Protein AF-A0A832MGA2-F1 (afdb_monomer_lite)

Secondary structure (DSSP, 8-state):
------PPPP--------------B--------SHHHHHHHHHHTT-SEEEPP---TT-HHHHHHHHHHHHHTT-EEEE----S-TT-

Structure (mmCIF, N/CA/C/O backbone):
data_AF-A0A832MGA2-F1
#
_entry.id   AF-A0A832MGA2-F1
#
loop_
_atom_site.group_PDB
_atom_site.id
_atom_site.type_symbol
_atom_site.label_atom_id
_atom_site.label_alt_id
_atom_site.label_comp_id
_atom_site.label_asym_id
_atom_site.label_entity_id
_atom_site.label_seq_id
_atom_site.pdbx_PDB_ins_code
_atom_site.Cartn_x
_atom_site.Cartn_y
_atom_site.Cartn_z
_atom_site.occupancy
_atom_site.B_iso_or_equiv
_atom_site.auth_seq_id
_atom_site.auth_comp_id
_atom_site.auth_asym_id
_atom_site.auth_atom_id
_atom_site.pdbx_PDB_model_num
ATOM 1 N N . MET A 1 1 ? -14.836 -33.621 45.802 1.00 43.16 1 MET A N 1
ATOM 2 C CA . MET A 1 1 ? -14.624 -32.173 45.596 1.00 43.16 1 MET A CA 1
ATOM 3 C C . MET A 1 1 ? -14.470 -31.940 44.095 1.00 43.16 1 MET A C 1
ATOM 5 O O . MET A 1 1 ? -13.361 -31.989 43.587 1.00 43.16 1 MET A O 1
ATOM 9 N N . GLY A 1 2 ? -15.585 -31.864 43.362 1.00 40.41 2 GLY A N 1
ATOM 10 C CA . GLY A 1 2 ? -15.595 -31.699 41.904 1.00 40.41 2 GLY A CA 1
ATOM 11 C C . GLY A 1 2 ? -15.957 -30.260 41.561 1.00 40.41 2 GLY A C 1
ATOM 12 O O . GLY A 1 2 ? -16.995 -29.776 41.999 1.00 40.41 2 GLY A O 1
ATOM 13 N N . ILE A 1 3 ? -15.081 -29.571 40.839 1.00 51.28 3 ILE A N 1
ATOM 14 C CA . ILE A 1 3 ? -15.298 -28.200 40.371 1.00 51.28 3 ILE A CA 1
ATOM 15 C C . ILE A 1 3 ? -16.197 -28.222 39.131 1.00 51.28 3 ILE A C 1
ATOM 17 O O . ILE A 1 3 ? -15.837 -28.781 38.098 1.00 51.28 3 ILE A O 1
ATOM 21 N N . ILE A 1 4 ? -17.381 -27.622 39.249 1.00 46.31 4 ILE A N 1
ATOM 22 C CA . ILE A 1 4 ? -18.289 -27.351 38.132 1.00 46.31 4 ILE A CA 1
ATOM 23 C C . ILE A 1 4 ? -17.777 -26.081 37.445 1.00 46.31 4 ILE A C 1
ATOM 25 O O . ILE A 1 4 ? -17.751 -25.015 38.056 1.00 46.31 4 ILE A O 1
ATOM 29 N N . SER A 1 5 ? -17.342 -26.201 36.190 1.00 52.34 5 SER A N 1
ATOM 30 C CA . SER A 1 5 ? -16.998 -25.053 35.346 1.00 52.34 5 SER A CA 1
ATOM 31 C C . SER A 1 5 ? -18.283 -24.419 34.808 1.00 52.34 5 SER A C 1
ATOM 33 O O . SER A 1 5 ? -19.112 -25.105 34.210 1.00 52.34 5 SER A O 1
ATOM 35 N N . ILE A 1 6 ? -18.468 -23.122 35.051 1.00 54.38 6 ILE A N 1
ATOM 36 C CA . ILE A 1 6 ? -19.629 -22.343 34.608 1.00 54.38 6 ILE A CA 1
ATOM 37 C C . ILE A 1 6 ? -19.322 -21.815 33.203 1.00 54.38 6 ILE A C 1
ATOM 39 O O . ILE A 1 6 ? -18.408 -21.012 33.021 1.00 54.38 6 ILE A O 1
ATOM 43 N N . GLY A 1 7 ? -20.069 -22.283 32.202 1.00 46.78 7 GLY A N 1
ATOM 44 C CA . GLY A 1 7 ? -19.983 -21.780 30.832 1.00 46.78 7 GLY A CA 1
ATOM 45 C C . GLY A 1 7 ? -20.524 -20.353 30.729 1.00 46.78 7 GLY A C 1
ATOM 46 O O . GLY A 1 7 ? -21.649 -20.081 31.144 1.00 46.78 7 GLY A O 1
ATOM 47 N N . ALA A 1 8 ? -19.729 -19.441 30.169 1.00 53.44 8 ALA A N 1
ATOM 48 C CA . ALA A 1 8 ? -20.155 -18.079 29.872 1.00 53.44 8 ALA A CA 1
ATOM 49 C C . ALA A 1 8 ? -21.003 -18.060 28.589 1.00 53.44 8 ALA A C 1
ATOM 51 O O . ALA A 1 8 ? -20.524 -18.417 27.512 1.00 53.44 8 ALA A O 1
ATOM 52 N N . ALA A 1 9 ? -22.262 -17.637 28.701 1.00 51.34 9 ALA A N 1
ATOM 53 C CA . ALA A 1 9 ? -23.118 -17.362 27.555 1.00 51.34 9 ALA A CA 1
ATOM 54 C C . ALA A 1 9 ? -22.677 -16.047 26.890 1.00 51.34 9 ALA A C 1
ATOM 56 O O . ALA A 1 9 ? -22.731 -14.982 27.506 1.00 51.34 9 ALA A O 1
ATOM 57 N N . ALA A 1 10 ? -22.229 -16.120 25.635 1.00 51.94 10 ALA A N 1
ATOM 58 C CA . ALA A 1 10 ? -21.947 -14.943 24.824 1.00 51.94 10 ALA A CA 1
ATOM 59 C C . ALA A 1 10 ? -23.266 -14.241 24.459 1.00 51.94 10 ALA A C 1
ATOM 61 O O . ALA A 1 10 ? -24.164 -14.846 23.875 1.00 51.94 10 ALA A O 1
ATOM 62 N N . SER A 1 11 ? -23.379 -12.966 24.829 1.00 55.06 11 SER A N 1
ATOM 63 C CA . SER A 1 11 ? -24.516 -12.109 24.491 1.00 55.06 11 SER A CA 1
ATOM 64 C C . SER A 1 11 ? -24.592 -11.906 22.975 1.00 55.06 11 SER A C 1
ATOM 66 O O . SER A 1 11 ? -23.693 -11.316 22.375 1.00 55.06 11 SER A O 1
ATOM 68 N N . ALA A 1 12 ? -25.671 -12.392 22.360 1.00 56.69 12 ALA A N 1
ATOM 69 C CA . ALA A 1 12 ? -26.024 -12.103 20.977 1.00 56.69 12 ALA A CA 1
ATOM 70 C C . ALA A 1 12 ? -26.596 -10.680 20.882 1.00 56.69 12 ALA A C 1
ATOM 72 O O . ALA A 1 12 ? -27.808 -10.475 20.827 1.00 56.69 12 ALA A O 1
ATOM 73 N N . LEU A 1 13 ? -25.717 -9.679 20.882 1.00 54.75 13 LEU A N 1
ATOM 74 C CA . LEU A 1 13 ? -26.073 -8.360 20.373 1.00 54.75 13 LEU A CA 1
ATOM 75 C C . LEU A 1 13 ? -26.135 -8.473 18.849 1.00 54.75 13 LEU A C 1
ATOM 77 O O . LEU A 1 13 ? -25.132 -8.765 18.200 1.00 54.75 13 LEU A O 1
ATOM 81 N N . GLY A 1 14 ? -27.344 -8.323 18.305 1.00 50.84 14 GLY A N 1
ATOM 82 C CA . GLY A 1 14 ? -27.610 -8.405 16.874 1.00 50.84 14 GLY A CA 1
ATOM 83 C C . GLY A 1 14 ? -26.662 -7.513 16.077 1.00 50.84 14 GLY A C 1
ATOM 84 O O . GLY A 1 14 ? -26.449 -6.350 16.422 1.00 50.84 14 GLY A O 1
ATOM 85 N N . ALA A 1 15 ? -26.084 -8.080 15.020 1.00 60.47 15 ALA A N 1
ATOM 86 C CA . ALA A 1 15 ? -25.224 -7.353 14.106 1.00 60.47 15 ALA A CA 1
ATOM 87 C C . ALA A 1 15 ? -26.034 -6.232 13.444 1.00 60.47 15 ALA A C 1
ATOM 89 O O . ALA A 1 15 ? -26.998 -6.481 12.719 1.00 60.47 15 ALA A O 1
ATOM 90 N N . VAL A 1 16 ? -25.644 -4.987 13.707 1.00 62.50 16 VAL A N 1
ATOM 91 C CA . VAL A 1 16 ? -26.004 -3.875 12.832 1.00 62.50 16 VAL A CA 1
ATOM 92 C C . VAL A 1 16 ? -25.319 -4.165 11.503 1.00 62.50 16 VAL A C 1
ATOM 94 O O . VAL A 1 16 ? -24.095 -4.106 11.420 1.00 62.50 16 VAL A O 1
ATOM 97 N N . GLU A 1 17 ? -26.099 -4.509 10.479 1.00 61.38 17 GLU A N 1
ATOM 98 C CA . GLU A 1 17 ? -25.631 -4.525 9.094 1.00 61.38 17 GLU A CA 1
ATOM 99 C C . GLU A 1 17 ? -25.228 -3.093 8.737 1.00 61.38 17 GLU A C 1
ATOM 101 O O . GLU A 1 17 ? -26.055 -2.247 8.376 1.00 61.38 17 GLU A O 1
ATOM 106 N N . THR A 1 18 ? -23.946 -2.784 8.916 1.00 62.22 18 THR A N 1
ATOM 107 C CA . THR A 1 18 ? -23.388 -1.527 8.453 1.00 62.22 18 THR A CA 1
ATOM 108 C C . THR A 1 18 ? -23.483 -1.552 6.932 1.00 62.22 18 THR A C 1
ATOM 110 O O . THR A 1 18 ? -22.825 -2.341 6.255 1.00 62.22 18 THR A O 1
ATOM 113 N N . ARG A 1 19 ? -24.322 -0.681 6.351 1.00 63.78 19 ARG A N 1
ATOM 114 C CA . ARG A 1 19 ? -24.122 -0.284 4.950 1.00 63.78 19 ARG A CA 1
ATOM 115 C C . ARG A 1 19 ? -22.653 0.109 4.852 1.00 63.78 19 ARG A C 1
ATOM 117 O O . ARG A 1 19 ? -22.241 0.975 5.618 1.00 63.78 19 ARG A O 1
ATOM 124 N N . GLY A 1 20 ? -21.893 -0.603 4.015 1.00 73.56 20 GLY A N 1
ATOM 125 C CA . GLY A 1 20 ? -20.434 -0.674 4.116 1.00 73.56 20 GLY A CA 1
ATOM 126 C C . GLY A 1 20 ? -19.797 0.667 4.471 1.00 73.56 20 GLY A C 1
ATOM 127 O O . GLY A 1 20 ? -19.965 1.646 3.745 1.00 73.56 20 GLY A O 1
ATOM 128 N N . GLU A 1 21 ? -19.108 0.714 5.610 1.00 85.06 21 GLU A N 1
ATOM 129 C CA . GLU A 1 21 ? -18.414 1.918 6.060 1.00 85.06 21 GLU A CA 1
ATOM 130 C C . GLU A 1 21 ? -17.430 2.390 4.984 1.00 85.06 21 GLU A C 1
ATOM 132 O O . GLU A 1 21 ? -16.675 1.590 4.416 1.00 85.06 21 GLU A O 1
ATOM 137 N N . ILE A 1 22 ? -17.416 3.699 4.713 1.00 91.56 22 ILE A N 1
ATOM 138 C CA . ILE A 1 22 ? -16.447 4.285 3.785 1.00 91.56 22 ILE A CA 1
ATOM 139 C C . ILE A 1 22 ? -15.046 4.110 4.379 1.00 91.56 22 ILE A C 1
ATOM 141 O O . ILE A 1 22 ? -14.756 4.569 5.484 1.00 91.56 22 ILE A O 1
ATOM 145 N N . ARG A 1 23 ? -14.156 3.457 3.626 1.00 94.19 23 ARG A N 1
ATOM 146 C CA . ARG A 1 23 ? -12.740 3.317 3.980 1.00 94.19 23 ARG A CA 1
ATOM 147 C C . ARG A 1 23 ? -11.988 4.570 3.552 1.00 94.19 23 ARG A C 1
ATOM 149 O O . ARG A 1 23 ? -11.766 4.774 2.363 1.00 94.19 23 ARG A O 1
ATOM 156 N N . LEU A 1 24 ? -11.595 5.393 4.519 1.00 95.31 24 LEU A N 1
ATOM 157 C CA . LEU A 1 24 ? -10.758 6.564 4.262 1.00 95.31 24 LEU A CA 1
ATOM 158 C C . LEU A 1 24 ? -9.285 6.158 4.137 1.00 95.31 24 LEU A C 1
ATOM 160 O O . LEU A 1 24 ? -8.806 5.261 4.843 1.00 95.31 24 LEU A O 1
ATOM 164 N N . GLY A 1 25 ? -8.584 6.826 3.226 1.00 95.50 25 GLY A N 1
ATOM 165 C CA . GLY A 1 25 ? -7.183 6.577 2.915 1.00 95.50 25 GLY A CA 1
ATOM 166 C C . GLY A 1 25 ? -6.457 7.830 2.454 1.00 95.50 25 GLY A C 1
ATOM 167 O O . GLY A 1 25 ? -7.071 8.870 2.218 1.00 95.50 25 GLY A O 1
ATOM 168 N N . GLY A 1 26 ? -5.141 7.706 2.337 1.00 93.31 26 GLY A N 1
ATOM 169 C CA . GLY A 1 26 ? -4.247 8.767 1.897 1.00 93.31 26 GLY A CA 1
ATOM 170 C C . GLY A 1 26 ? -2.784 8.317 1.936 1.00 93.31 26 GLY A C 1
ATOM 171 O O . GLY A 1 26 ? -2.499 7.174 2.311 1.00 93.31 26 GLY A O 1
ATOM 172 N N . PRO A 1 27 ? -1.844 9.202 1.570 1.00 92.44 27 PRO A N 1
ATOM 173 C CA . PRO A 1 27 ? -0.422 8.888 1.581 1.00 92.44 27 PRO A CA 1
ATOM 174 C C . PRO A 1 27 ? 0.079 8.679 3.017 1.00 92.44 27 PRO A C 1
ATOM 176 O O . PRO A 1 27 ? -0.192 9.488 3.903 1.00 92.44 27 PRO A O 1
ATOM 179 N N . SER A 1 28 ? 0.847 7.609 3.245 1.00 92.62 28 SER A N 1
ATOM 180 C CA . SER A 1 28 ? 1.488 7.348 4.544 1.00 92.62 28 SER A CA 1
ATOM 181 C C . SER A 1 28 ? 2.855 8.019 4.712 1.00 92.62 28 SER A C 1
ATOM 183 O O . SER A 1 28 ? 3.390 8.027 5.817 1.00 92.62 28 SER A O 1
ATOM 185 N N . PHE A 1 29 ? 3.431 8.551 3.623 1.00 91.06 29 PHE A N 1
ATOM 186 C CA . PHE A 1 29 ? 4.782 9.135 3.549 1.00 91.06 29 PHE A CA 1
ATOM 187 C C . PHE A 1 29 ? 5.912 8.230 4.088 1.00 91.06 29 PHE A C 1
ATOM 189 O O . PHE A 1 29 ? 7.020 8.698 4.343 1.00 91.06 29 PHE A O 1
ATOM 196 N N . SER A 1 30 ? 5.645 6.930 4.255 1.00 92.31 30 SER A N 1
ATOM 197 C CA . SER A 1 30 ? 6.640 5.947 4.676 1.00 92.31 30 SER A CA 1
ATOM 198 C C . SER A 1 30 ? 7.574 5.593 3.523 1.00 92.31 30 SER A C 1
ATOM 200 O O . SER A 1 30 ? 7.120 5.338 2.409 1.00 92.31 30 SER A O 1
ATOM 202 N N . ASN A 1 31 ? 8.870 5.499 3.822 1.00 91.00 31 ASN A N 1
ATOM 203 C CA . ASN A 1 31 ? 9.896 5.009 2.897 1.00 91.00 31 ASN A CA 1
ATOM 204 C C . ASN A 1 31 ? 10.212 3.517 3.111 1.00 91.00 31 ASN A C 1
ATOM 206 O O . ASN A 1 31 ? 11.227 3.026 2.617 1.00 91.00 31 ASN A O 1
ATOM 210 N N . ALA A 1 32 ? 9.387 2.803 3.885 1.00 93.38 32 ALA A N 1
ATOM 211 C CA . ALA A 1 32 ? 9.573 1.379 4.128 1.00 93.38 32 ALA A CA 1
ATOM 212 C C . ALA A 1 32 ? 9.481 0.583 2.819 1.00 93.38 32 ALA A C 1
ATOM 214 O O . ALA A 1 32 ? 8.604 0.815 1.987 1.00 93.38 32 ALA A O 1
ATOM 215 N N . ALA A 1 33 ? 10.389 -0.374 2.643 1.00 92.19 33 ALA A N 1
ATOM 216 C CA . ALA A 1 33 ? 10.352 -1.293 1.508 1.00 92.19 33 ALA A CA 1
ATOM 217 C C . ALA A 1 33 ? 9.575 -2.576 1.827 1.00 92.19 33 ALA A C 1
ATOM 219 O O . ALA A 1 33 ? 9.102 -3.240 0.900 1.00 92.19 33 ALA A O 1
ATOM 220 N N . ASP A 1 34 ? 9.476 -2.916 3.114 1.00 96.94 34 ASP A N 1
ATOM 221 C CA . ASP A 1 34 ? 8.816 -4.117 3.597 1.00 96.94 34 ASP A CA 1
ATOM 222 C C . ASP A 1 34 ? 7.278 -3.979 3.522 1.00 96.94 34 ASP A C 1
ATOM 224 O O . ASP A 1 34 ? 6.721 -2.967 3.968 1.00 96.94 34 ASP A O 1
ATOM 228 N N . PRO A 1 35 ? 6.567 -4.970 2.950 1.00 97.38 35 PRO A N 1
ATOM 229 C CA . PRO A 1 35 ? 5.109 -4.964 2.856 1.00 97.38 35 PRO A CA 1
ATOM 230 C C . PRO A 1 35 ? 4.364 -4.773 4.183 1.00 97.38 35 PRO A C 1
ATOM 232 O O . PRO A 1 35 ? 3.355 -4.063 4.215 1.00 97.38 35 PRO A O 1
ATOM 235 N N . GLU A 1 36 ? 4.840 -5.390 5.267 1.00 97.94 36 GLU A N 1
ATOM 236 C CA . GLU A 1 36 ? 4.206 -5.324 6.586 1.00 97.94 36 GLU A CA 1
ATOM 237 C C . GLU A 1 36 ? 4.357 -3.920 7.171 1.00 97.94 36 GLU A C 1
ATOM 239 O O . GLU A 1 36 ? 3.383 -3.319 7.630 1.00 97.94 36 GLU A O 1
ATOM 244 N N . GLU A 1 37 ? 5.562 -3.359 7.098 1.00 98.00 37 GLU A N 1
ATOM 245 C CA . GLU A 1 37 ? 5.832 -1.996 7.552 1.00 98.00 37 GLU A CA 1
ATOM 246 C C . GLU A 1 37 ? 5.005 -0.954 6.785 1.00 98.00 37 GLU A C 1
ATOM 248 O O . GLU A 1 37 ? 4.494 -0.003 7.386 1.00 98.00 37 GLU A O 1
ATOM 253 N N . LEU A 1 38 ? 4.812 -1.146 5.475 1.00 97.38 38 LEU A N 1
ATOM 254 C CA . LEU A 1 38 ? 3.969 -0.282 4.647 1.00 97.38 38 LEU A CA 1
ATOM 255 C C . LEU A 1 38 ? 2.492 -0.336 5.054 1.00 97.38 38 LEU A C 1
ATOM 257 O O . LEU A 1 38 ? 1.851 0.713 5.182 1.00 97.38 38 LEU A O 1
ATOM 261 N N . ALA A 1 39 ? 1.940 -1.527 5.280 1.00 97.69 39 ALA A N 1
ATOM 262 C CA . ALA A 1 39 ? 0.559 -1.682 5.733 1.00 97.69 39 ALA A CA 1
ATOM 263 C C . ALA A 1 39 ? 0.361 -1.081 7.139 1.00 97.69 39 ALA A C 1
ATOM 265 O O . ALA A 1 39 ? -0.583 -0.319 7.377 1.00 97.69 39 ALA A O 1
ATOM 266 N N . LEU A 1 40 ? 1.305 -1.334 8.052 1.00 97.75 40 LEU A N 1
ATOM 267 C CA . LEU A 1 40 ? 1.307 -0.769 9.401 1.00 97.75 40 LEU A CA 1
ATOM 268 C C . LEU A 1 40 ? 1.401 0.759 9.403 1.00 97.75 40 LEU A C 1
ATOM 270 O O . LEU A 1 40 ? 0.779 1.397 10.252 1.00 97.75 40 LEU A O 1
ATOM 274 N N . ALA A 1 41 ? 2.142 1.365 8.473 1.00 97.69 41 ALA A N 1
ATOM 275 C CA . ALA A 1 41 ? 2.219 2.821 8.359 1.00 97.69 41 ALA A CA 1
ATOM 276 C C . ALA A 1 41 ? 0.841 3.448 8.083 1.00 97.69 41 ALA A C 1
ATOM 278 O O . ALA A 1 41 ? 0.474 4.421 8.739 1.00 97.69 41 ALA A O 1
ATOM 279 N N . HIS A 1 42 ? 0.040 2.857 7.190 1.00 97.81 42 HIS A N 1
ATOM 280 C CA . HIS A 1 42 ? -1.334 3.310 6.937 1.00 97.81 42 HIS A CA 1
ATOM 281 C C . HIS A 1 42 ? -2.235 3.072 8.154 1.00 97.81 42 HIS A C 1
ATOM 283 O O . HIS A 1 42 ? -2.986 3.961 8.557 1.00 97.81 42 HIS A O 1
ATOM 289 N N . LYS A 1 43 ? -2.106 1.905 8.798 1.00 96.88 43 LYS A N 1
ATOM 290 C CA . LYS A 1 43 ? -2.892 1.566 9.988 1.00 96.88 43 LYS A CA 1
ATOM 291 C C . LYS A 1 43 ? -2.650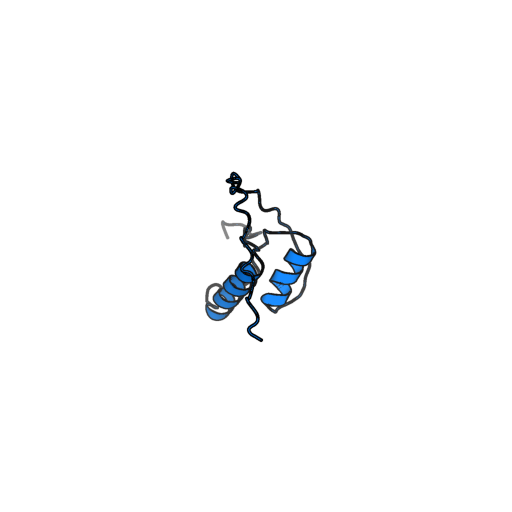 2.535 11.148 1.00 96.88 43 LYS A C 1
ATOM 293 O O . LYS A 1 43 ? -3.605 2.937 11.808 1.00 96.88 43 LYS A O 1
ATOM 298 N N . LYS A 1 44 ? -1.396 2.942 11.377 1.00 97.19 44 LYS A N 1
ATOM 299 C CA . LYS A 1 44 ? -1.007 3.916 12.417 1.00 97.19 44 LYS A CA 1
ATOM 300 C C . LYS A 1 44 ? -1.657 5.289 12.225 1.00 97.19 44 LYS A C 1
ATOM 302 O O . LYS A 1 44 ? -1.869 5.988 13.208 1.00 97.19 44 LYS A O 1
ATOM 307 N N . LEU A 1 45 ? -1.996 5.654 10.989 1.00 96.50 45 LEU A N 1
ATOM 308 C CA . LEU A 1 45 ? -2.701 6.896 10.656 1.00 96.50 45 LEU A CA 1
ATOM 309 C C . LEU A 1 45 ? -4.231 6.769 10.767 1.00 96.50 45 LEU A C 1
ATOM 311 O O . LEU A 1 45 ? -4.944 7.736 10.521 1.00 96.50 45 LEU A O 1
ATOM 315 N N . GLY A 1 46 ? -4.751 5.590 11.123 1.00 96.38 46 GLY A N 1
ATOM 316 C CA . GLY A 1 46 ? -6.189 5.316 11.169 1.00 96.38 46 GLY A CA 1
ATOM 317 C C . GLY A 1 46 ? -6.811 5.037 9.799 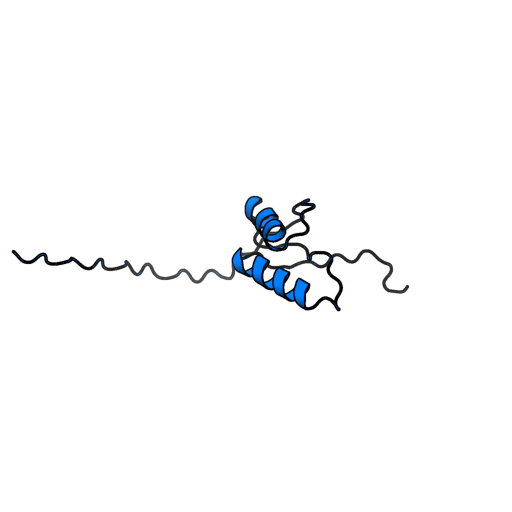1.00 96.38 46 GLY A C 1
ATOM 318 O O . GLY A 1 46 ? -8.031 4.912 9.698 1.00 96.38 46 GLY A O 1
ATOM 319 N N . TYR A 1 47 ? -6.000 4.910 8.747 1.00 97.38 47 TYR A N 1
ATOM 320 C CA . TYR A 1 47 ? -6.499 4.601 7.415 1.00 97.38 47 TYR A CA 1
ATOM 321 C C . TYR A 1 47 ? -6.872 3.130 7.264 1.00 97.38 47 TYR A C 1
ATOM 323 O O . TYR A 1 47 ? -6.274 2.229 7.857 1.00 97.38 47 TYR A O 1
ATOM 331 N N . ARG A 1 48 ? -7.870 2.909 6.408 1.00 96.88 48 ARG A N 1
ATOM 332 C CA . ARG A 1 48 ? -8.307 1.589 5.932 1.00 96.88 48 ARG A CA 1
ATOM 333 C C . ARG A 1 48 ? -8.245 1.468 4.411 1.00 96.88 48 ARG A C 1
ATOM 335 O O . ARG A 1 48 ? -8.595 0.429 3.858 1.00 96.88 48 ARG A O 1
ATOM 342 N N . ALA A 1 49 ? -7.796 2.522 3.737 1.00 97.56 49 ALA A N 1
ATOM 343 C CA . ALA A 1 49 ? -7.459 2.527 2.326 1.00 97.56 49 ALA A CA 1
ATOM 344 C C . ALA A 1 49 ? -6.055 3.121 2.121 1.00 97.56 49 ALA A C 1
ATOM 346 O O . ALA A 1 49 ? -5.590 3.933 2.923 1.00 97.56 49 ALA A O 1
ATOM 347 N N . ALA A 1 50 ? -5.375 2.699 1.063 1.00 97.00 50 ALA A N 1
ATOM 348 C CA . ALA A 1 50 ? -3.992 3.053 0.785 1.00 97.00 50 ALA A CA 1
ATOM 349 C C . ALA A 1 50 ? -3.725 3.219 -0.709 1.00 97.00 50 ALA A C 1
ATOM 351 O O . ALA A 1 50 ? -4.438 2.673 -1.558 1.00 97.00 50 ALA A O 1
ATOM 352 N N . TYR A 1 51 ? -2.644 3.933 -1.008 1.00 94.75 51 TYR A N 1
ATOM 353 C CA . TYR A 1 51 ? -2.089 3.992 -2.353 1.00 94.75 51 TYR A CA 1
ATOM 354 C C . TYR A 1 51 ? -1.394 2.675 -2.683 1.00 94.75 51 TYR A C 1
ATOM 356 O O . TYR A 1 51 ? -0.826 2.015 -1.810 1.00 94.75 51 TYR A O 1
ATOM 364 N N . CYS A 1 52 ? -1.422 2.301 -3.956 1.00 94.19 52 CYS A N 1
ATOM 365 C CA . CYS A 1 52 ? -0.702 1.149 -4.463 1.00 94.19 52 CYS A CA 1
ATOM 366 C C . CYS A 1 52 ? 0.807 1.393 -4.345 1.00 94.19 52 CYS A C 1
ATOM 368 O O . CYS A 1 52 ? 1.308 2.374 -4.905 1.00 94.19 52 CYS A O 1
ATOM 370 N N . PRO A 1 53 ? 1.547 0.526 -3.633 1.00 93.62 53 PRO A N 1
ATOM 371 C CA . PRO A 1 53 ? 2.998 0.602 -3.600 1.00 93.62 53 PRO A CA 1
ATOM 372 C C . PRO A 1 53 ? 3.575 0.437 -5.005 1.00 93.62 53 PRO A C 1
ATOM 374 O O . PRO A 1 53 ? 3.048 -0.321 -5.817 1.00 93.62 53 PRO A O 1
ATOM 377 N N . ASN A 1 54 ? 4.689 1.111 -5.288 1.00 90.50 54 ASN A N 1
ATOM 378 C CA . ASN A 1 54 ? 5.374 0.931 -6.561 1.00 90.50 54 ASN A CA 1
ATOM 379 C C . ASN A 1 54 ? 5.943 -0.497 -6.639 1.00 90.50 54 ASN A C 1
ATOM 381 O O . ASN A 1 54 ? 6.871 -0.846 -5.906 1.00 90.50 54 ASN A O 1
ATOM 385 N N . VAL A 1 55 ? 5.350 -1.330 -7.494 1.00 93.19 55 VAL A N 1
ATOM 386 C CA . VAL A 1 55 ? 5.741 -2.723 -7.710 1.00 93.19 55 VAL A CA 1
ATOM 387 C C . VAL A 1 55 ? 5.667 -3.057 -9.205 1.00 93.19 55 VAL A C 1
ATOM 389 O O . VAL A 1 55 ? 4.660 -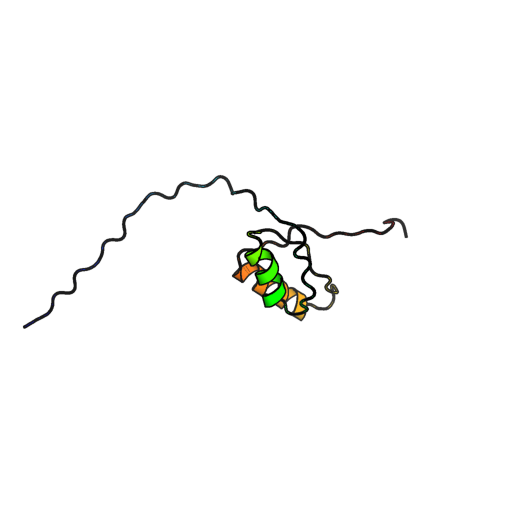2.753 -9.850 1.00 93.19 55 VAL A O 1
ATOM 392 N N . PRO A 1 56 ? 6.711 -3.676 -9.786 1.00 93.00 56 PRO A N 1
ATOM 393 C CA . PRO A 1 56 ? 6.658 -4.170 -11.157 1.00 93.00 56 PRO A CA 1
ATOM 394 C C . PRO A 1 56 ? 5.604 -5.270 -11.327 1.00 93.00 56 PRO A C 1
ATOM 396 O O . PRO A 1 56 ? 5.497 -6.172 -10.500 1.00 93.00 56 PRO A O 1
ATOM 399 N N . LEU A 1 57 ? 4.868 -5.254 -12.441 1.00 92.62 57 LEU A N 1
ATOM 400 C CA . LEU A 1 57 ? 3.822 -6.254 -12.712 1.00 92.62 57 LEU A CA 1
ATOM 401 C C . LEU A 1 57 ? 4.363 -7.682 -12.891 1.00 92.62 57 LEU A C 1
ATOM 403 O O . LEU A 1 57 ? 3.615 -8.645 -12.747 1.00 92.62 57 LEU A O 1
ATOM 407 N N . A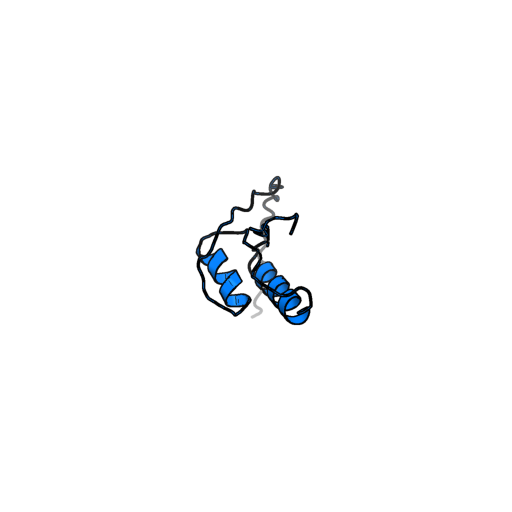SN A 1 58 ? 5.650 -7.825 -13.210 1.00 97.19 58 ASN A N 1
ATOM 408 C CA . ASN A 1 58 ? 6.321 -9.117 -13.337 1.00 97.19 58 ASN A CA 1
ATOM 409 C C . ASN A 1 58 ? 6.859 -9.661 -12.000 1.00 97.19 58 ASN A C 1
ATOM 411 O O . ASN A 1 58 ? 7.338 -10.792 -11.969 1.00 97.19 58 ASN A O 1
ATOM 415 N N . ASP A 1 59 ? 6.762 -8.905 -10.903 1.00 97.75 59 ASP A N 1
ATOM 416 C CA . ASP A 1 59 ? 7.169 -9.346 -9.567 1.00 97.75 59 ASP A CA 1
ATOM 417 C C . ASP A 1 59 ? 5.969 -9.923 -8.800 1.00 97.75 59 ASP A C 1
ATOM 419 O O . ASP A 1 59 ? 5.419 -9.331 -7.864 1.00 97.75 59 ASP A O 1
ATOM 423 N N . SER A 1 60 ? 5.526 -11.108 -9.226 1.00 98.00 60 SER A N 1
ATOM 424 C CA . SER A 1 60 ? 4.366 -11.784 -8.637 1.00 98.00 60 SER A CA 1
ATOM 425 C C . SER A 1 60 ? 4.556 -12.102 -7.153 1.00 98.00 60 SER A C 1
ATOM 427 O O . SER A 1 60 ? 3.591 -12.063 -6.391 1.00 98.00 60 SER A O 1
ATOM 429 N N . ALA A 1 61 ? 5.790 -12.393 -6.729 1.00 98.06 61 ALA A N 1
ATOM 430 C CA . ALA A 1 61 ? 6.110 -12.689 -5.336 1.00 98.06 61 ALA A CA 1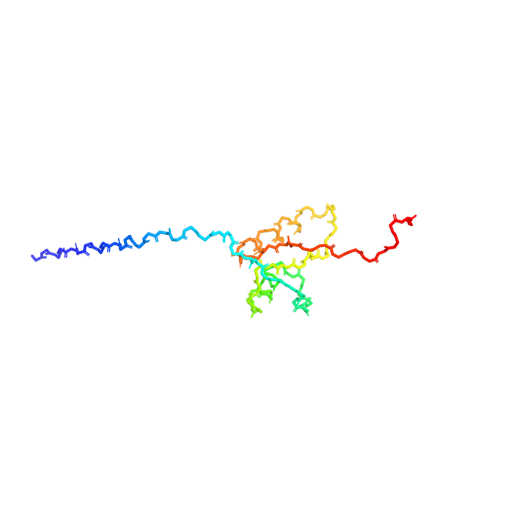
ATOM 431 C C . ALA A 1 61 ? 5.903 -11.457 -4.445 1.00 98.06 61 ALA A C 1
ATOM 433 O O . ALA A 1 61 ? 5.264 -11.547 -3.395 1.00 98.06 61 ALA A O 1
ATOM 434 N N . ARG A 1 62 ? 6.367 -10.282 -4.883 1.00 97.44 62 ARG A N 1
ATOM 435 C CA . ARG A 1 62 ? 6.153 -9.035 -4.145 1.00 97.44 62 ARG A CA 1
ATOM 436 C C . ARG A 1 62 ? 4.694 -8.594 -4.148 1.00 97.44 62 ARG A C 1
ATOM 438 O O . ARG A 1 62 ? 4.207 -8.152 -3.111 1.00 97.44 62 ARG A O 1
ATOM 445 N N . ILE A 1 63 ? 3.981 -8.745 -5.266 1.00 98.00 63 ILE A N 1
ATOM 446 C CA . ILE A 1 63 ? 2.534 -8.469 -5.338 1.00 98.00 63 ILE A CA 1
ATOM 447 C C . ILE A 1 63 ? 1.772 -9.339 -4.330 1.00 98.00 63 ILE A C 1
ATOM 449 O O . ILE A 1 63 ? 0.913 -8.839 -3.602 1.00 98.00 63 ILE A O 1
ATOM 453 N N . GLN A 1 64 ? 2.115 -10.627 -4.254 1.00 98.38 64 GLN A N 1
ATOM 454 C CA . GLN A 1 64 ? 1.540 -11.569 -3.298 1.00 98.38 64 GLN A CA 1
ATOM 455 C C . GLN A 1 64 ? 1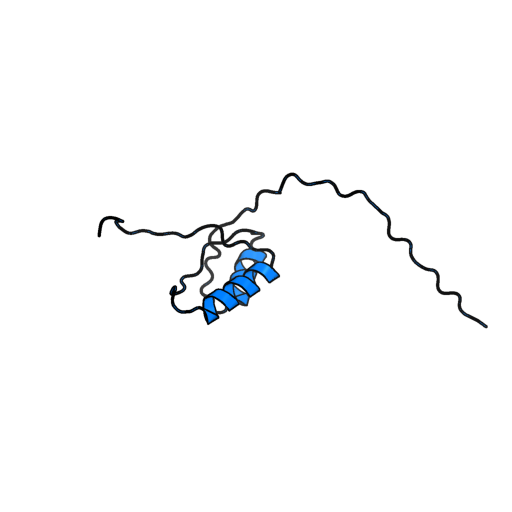.787 -11.119 -1.848 1.00 98.38 64 GLN A C 1
ATOM 457 O O . GLN A 1 64 ? 0.834 -11.033 -1.073 1.00 98.38 64 GLN A O 1
ATOM 462 N N . ALA A 1 65 ? 3.030 -10.760 -1.511 1.00 98.38 65 ALA A N 1
ATOM 463 C CA . ALA A 1 65 ? 3.405 -10.300 -0.174 1.00 98.38 65 ALA A CA 1
ATOM 464 C C . ALA A 1 65 ? 2.704 -8.987 0.221 1.00 98.38 65 ALA A C 1
ATOM 466 O O . ALA A 1 65 ? 2.205 -8.860 1.337 1.00 98.38 65 ALA A O 1
ATOM 467 N N . LEU A 1 66 ? 2.601 -8.029 -0.708 1.00 98.06 66 LEU A N 1
ATOM 468 C CA . LEU A 1 66 ? 1.846 -6.788 -0.515 1.00 98.06 66 LEU A CA 1
ATOM 469 C C . LEU A 1 66 ? 0.366 -7.064 -0.249 1.00 98.06 66 LEU A C 1
ATOM 471 O O . LEU A 1 66 ? -0.186 -6.559 0.725 1.00 98.06 66 LEU A O 1
ATOM 475 N N . ARG A 1 67 ? -0.277 -7.898 -1.072 1.00 98.12 67 ARG A N 1
ATOM 476 C CA . ARG A 1 67 ? -1.689 -8.259 -0.894 1.00 98.12 67 ARG A CA 1
ATOM 477 C C . ARG A 1 67 ? -1.939 -8.888 0.479 1.00 98.12 67 ARG A C 1
ATOM 479 O O . ARG A 1 67 ? -2.917 -8.536 1.130 1.00 98.12 67 ARG A O 1
ATOM 486 N N . GLU A 1 68 ? -1.072 -9.798 0.918 1.00 98.50 68 GLU A N 1
ATOM 487 C CA . GLU A 1 68 ? -1.192 -10.468 2.220 1.00 98.50 68 GLU A CA 1
ATOM 488 C C . GLU A 1 68 ? -0.998 -9.516 3.397 1.00 98.50 68 GLU A C 1
ATOM 490 O O . GLU A 1 68 ? -1.840 -9.494 4.296 1.00 98.50 68 GLU A O 1
ATOM 495 N N . ALA A 1 69 ? 0.050 -8.691 3.372 1.00 98.31 69 ALA A N 1
ATOM 496 C CA . ALA A 1 69 ? 0.314 -7.716 4.426 1.00 98.31 69 ALA A CA 1
ATOM 497 C C . ALA A 1 69 ? -0.835 -6.704 4.563 1.00 98.31 69 ALA A C 1
ATOM 499 O O . ALA A 1 69 ? -1.351 -6.473 5.654 1.00 98.31 69 ALA A O 1
ATOM 500 N N . PHE A 1 70 ? -1.309 -6.137 3.454 1.00 98.19 70 PHE A N 1
ATOM 501 C CA . PHE A 1 70 ? -2.391 -5.151 3.477 1.00 98.19 70 PHE A CA 1
ATOM 502 C C . PHE A 1 70 ? -3.723 -5.761 3.939 1.00 98.19 70 PHE A C 1
ATOM 504 O O . PHE A 1 70 ? -4.417 -5.169 4.772 1.00 98.19 70 PHE A O 1
ATOM 511 N N . ALA A 1 71 ? -4.045 -6.979 3.489 1.00 97.94 71 ALA A N 1
ATOM 512 C CA . ALA A 1 71 ? -5.232 -7.701 3.943 1.00 97.94 71 ALA A CA 1
ATOM 513 C C . ALA A 1 71 ? -5.185 -8.013 5.447 1.00 97.94 71 ALA A C 1
ATOM 515 O O . ALA A 1 71 ? -6.190 -7.843 6.136 1.00 97.94 71 ALA A O 1
ATOM 516 N N . LYS A 1 72 ? -4.018 -8.406 5.975 1.00 98.31 72 LYS A N 1
ATOM 517 C CA . LYS A 1 72 ? -3.812 -8.686 7.405 1.00 98.31 72 LYS A CA 1
ATOM 518 C C . LYS A 1 72 ? -4.156 -7.488 8.297 1.00 98.31 72 LYS A C 1
ATOM 520 O O . LYS A 1 72 ? -4.668 -7.682 9.397 1.00 98.31 72 LYS A O 1
ATOM 525 N N . HIS A 1 73 ? -3.912 -6.264 7.826 1.00 97.31 73 HIS A N 1
ATOM 526 C CA . HIS A 1 73 ? -4.167 -5.028 8.582 1.00 97.31 73 HIS A CA 1
ATOM 527 C C . HIS A 1 73 ? -5.513 -4.358 8.267 1.00 97.31 73 HIS A C 1
ATOM 529 O O . HIS A 1 73 ? -5.789 -3.276 8.796 1.00 97.31 73 HIS A O 1
ATOM 535 N N . ASP A 1 74 ? -6.360 -5.000 7.450 1.00 96.62 74 ASP A N 1
ATOM 536 C CA . ASP A 1 74 ? -7.629 -4.451 6.946 1.00 96.62 74 ASP A CA 1
ATOM 537 C C . ASP A 1 74 ? -7.434 -3.081 6.263 1.00 96.62 74 ASP A C 1
ATOM 539 O O . ASP A 1 74 ? -8.162 -2.112 6.497 1.00 96.62 74 ASP A O 1
ATOM 543 N N . VAL A 1 75 ? -6.401 -3.002 5.416 1.00 97.62 75 VAL A N 1
ATOM 544 C CA . VAL A 1 75 ? -6.096 -1.845 4.571 1.00 97.62 75 VAL A CA 1
ATOM 545 C C . VAL A 1 75 ? -6.262 -2.251 3.109 1.00 97.62 75 VAL A C 1
ATOM 547 O O . VAL A 1 75 ? -5.568 -3.131 2.613 1.00 97.62 75 VAL A O 1
ATOM 550 N N . VAL A 1 76 ? -7.176 -1.603 2.391 1.00 96.94 76 VAL A N 1
ATOM 551 C CA . VAL A 1 76 ? -7.410 -1.865 0.964 1.00 96.94 76 VAL A CA 1
ATOM 552 C C . VAL A 1 76 ? -6.514 -0.969 0.115 1.00 96.94 76 VAL A C 1
ATOM 554 O O . VAL A 1 76 ? -6.493 0.243 0.302 1.00 96.94 76 VAL A O 1
ATOM 557 N N . ILE A 1 77 ? -5.816 -1.537 -0.866 1.00 96.31 77 ILE A N 1
ATOM 558 C CA . ILE A 1 77 ? -5.180 -0.736 -1.919 1.00 96.31 77 ILE A CA 1
ATOM 559 C C . ILE A 1 77 ? -6.292 -0.208 -2.831 1.00 96.31 77 ILE A C 1
ATOM 561 O O . ILE A 1 77 ? -6.964 -0.992 -3.499 1.00 96.31 77 ILE A O 1
ATOM 565 N N . ALA A 1 78 ? -6.518 1.104 -2.814 1.00 96.19 78 ALA A N 1
ATOM 566 C CA . ALA A 1 78 ? -7.696 1.738 -3.412 1.00 96.19 78 ALA A CA 1
ATOM 567 C C . ALA A 1 78 ? -7.361 2.810 -4.460 1.00 96.19 78 ALA A C 1
ATOM 569 O O . ALA A 1 78 ? -8.255 3.268 -5.167 1.00 96.19 78 ALA A O 1
ATOM 570 N N . GLU A 1 79 ? -6.091 3.195 -4.585 1.00 93.38 79 GLU A N 1
ATOM 571 C CA . GLU A 1 79 ? -5.642 4.200 -5.546 1.00 93.38 79 GLU A CA 1
ATOM 572 C C . GLU A 1 79 ? -4.352 3.755 -6.232 1.00 93.38 79 GLU A C 1
ATOM 574 O O . GLU A 1 79 ? -3.417 3.294 -5.580 1.00 93.38 79 GLU A O 1
ATOM 579 N N . VAL A 1 80 ? -4.280 3.931 -7.551 1.00 91.88 80 VAL A N 1
ATOM 580 C CA . VAL A 1 80 ? -3.043 3.801 -8.328 1.00 91.88 80 VAL A CA 1
ATOM 581 C C . VAL A 1 80 ? -2.807 5.138 -9.019 1.00 91.88 80 VAL A C 1
ATOM 583 O O . VAL A 1 80 ? -3.457 5.455 -10.014 1.00 91.88 80 VAL A O 1
ATOM 586 N N . GLY A 1 81 ? -1.886 5.938 -8.486 1.00 83.56 81 GLY A N 1
ATOM 587 C CA . GLY A 1 81 ? -1.492 7.193 -9.114 1.00 83.56 81 GLY A CA 1
ATOM 588 C C . GLY A 1 81 ? -0.663 6.932 -10.372 1.00 83.56 81 GLY A C 1
ATOM 589 O O . GLY A 1 81 ? 0.361 6.251 -10.317 1.00 83.56 81 GLY A O 1
ATOM 590 N N . ARG A 1 82 ? -1.074 7.493 -11.511 1.00 85.50 82 ARG A N 1
ATOM 591 C CA . ARG A 1 82 ? -0.273 7.502 -12.741 1.00 85.50 82 ARG A CA 1
ATOM 592 C C . ARG A 1 82 ? -0.201 8.925 -13.281 1.00 85.50 82 ARG A C 1
ATOM 594 O O . ARG A 1 82 ? -1.170 9.430 -13.832 1.00 85.50 82 ARG A O 1
ATOM 601 N N . TRP A 1 83 ? 0.964 9.551 -13.128 1.00 85.31 83 TRP A N 1
ATOM 602 C CA . TRP A 1 83 ? 1.251 10.877 -13.672 1.00 85.31 83 TRP A CA 1
ATOM 603 C C . TRP A 1 83 ? 2.208 10.755 -14.856 1.00 85.31 83 TRP A C 1
ATOM 605 O O . TRP A 1 83 ? 3.424 10.860 -14.715 1.00 85.31 83 TRP A O 1
ATOM 615 N N . VAL A 1 84 ? 1.648 10.455 -16.021 1.00 86.12 84 VAL A N 1
ATOM 616 C CA . VAL A 1 84 ? 2.344 10.482 -17.312 1.00 86.12 84 VAL A CA 1
ATOM 617 C C . VAL A 1 84 ? 1.377 11.021 -18.357 1.00 86.12 84 VAL A C 1
ATOM 619 O O . VAL A 1 84 ? 0.163 11.008 -18.138 1.00 86.12 84 VAL A O 1
ATOM 622 N N . ASN A 1 85 ? 1.891 11.429 -19.510 1.00 89.81 85 ASN A N 1
ATOM 623 C CA . ASN A 1 85 ? 1.040 11.531 -20.682 1.00 89.81 85 ASN A CA 1
ATOM 624 C C . ASN A 1 85 ? 0.661 10.111 -21.132 1.00 89.81 85 ASN A C 1
ATOM 626 O O . ASN A 1 85 ? 1.533 9.272 -21.327 1.00 89.81 85 ASN A O 1
ATOM 630 N N . LEU A 1 86 ? -0.635 9.818 -21.239 1.00 82.88 86 LEU A N 1
ATOM 631 C CA . LEU A 1 86 ? -1.124 8.492 -21.645 1.00 82.88 86 LEU A CA 1
ATOM 632 C C . LEU A 1 86 ? -0.972 8.231 -23.152 1.00 82.88 86 LEU A C 1
ATOM 634 O O . LEU A 1 86 ? -1.261 7.126 -23.603 1.00 82.88 86 LEU A O 1
ATOM 638 N N . LEU A 1 87 ? -0.590 9.256 -23.917 1.00 84.44 87 LEU A N 1
ATOM 639 C CA . LEU A 1 87 ? -0.381 9.195 -25.364 1.00 84.44 87 LEU A CA 1
ATOM 640 C C . LEU A 1 87 ? 1.089 8.995 -25.756 1.00 84.44 87 LEU A C 1
ATOM 642 O O . LEU A 1 87 ? 1.364 8.842 -26.946 1.00 84.44 87 LEU A O 1
ATOM 646 N N . ASP A 1 88 ? 1.994 9.016 -24.776 1.00 69.06 88 ASP A N 1
ATOM 647 C CA . ASP A 1 88 ? 3.410 8.677 -24.949 1.00 69.06 88 ASP A CA 1
ATOM 648 C C . ASP A 1 88 ? 3.615 7.166 -24.735 1.00 69.06 88 ASP A C 1
ATOM 650 O O . ASP A 1 88 ? 4.450 6.577 -25.460 1.00 69.06 88 ASP A O 1
#

Radius of gyration: 20.33 Å; chains: 1; bounding box: 38×44×71 Å

Foldseek 3Di:
DDDDDDDDDDDCPDDPPPPDDDFDFDALPDPDPQLLVRLVSGVVVVGLEYADPDDDPVPVVVVVRNVVNNVVSNHHHDHYDDPDPPVD

Sequence (88 aa):
MGIISIGAAASALGAVETRGEIRLGGPSFSNAADPEELALAHKKLGYRAAYCPNVPLNDSARIQALREAFAKHDVVIAEVGRWVNLLD

pLDDT: mean 85.25, std 17.59, range [40.41, 98.5]